Protein AF-A0AAD5QDJ5-F1 (afdb_monomer_lite)

Foldseek 3Di:
DVVCVVVVNDPPVRVVVVVVPDDPDDPPVVVLVVVLVVLVVCVVVCVDPDPVVSVVVNVVSVVVVVVVVVVVVCVVDDDPPVVCVVVVVVVVVVVVVVVVVVVVCVVVPPDADWDWDFDQDDPPDDDVPNPDGDTDTDGDDDD

InterPro domains:
  IPR000615 Bestrophin [PTHR10736] (1-85)
  IPR021134 Bestrophin-like [PF01062] (1-86)

Radius of gyration: 29.43 Å; chains: 1; bounding box: 77×37×55 Å

Secondary structure (DSSP, 8-state):
-HHHHHTTSS-HHHHHHHHHS--SS--THHHHHHHHHHHHHHHHTTSS--HHHHHHHHHHHHHHHHHHHHHHHHHHSPPPTHHHHHHHHHHHHHHHHHHHHHHHHHHH-TT---EEEEPPPPTTS-TTTTT---EEEE-----

pLDDT: mean 72.18, std 16.87, range [35.34, 93.12]

Sequence (143 aa):
MESIVTAGFLHENERVELDKIDIVYNKYWAPINWALTLVFRAHKDGHIAAPPSLNSCMSEIKTFRANLAQLCNYDWVPIPIAYPQRLWPTRTSLLGASRSFVSYIKISRRKYLYSIAISPPTEEEGFDKAIQFRITVTLQKEH

Structure (mmCIF, N/CA/C/O backbone):
data_AF-A0AAD5QDJ5-F1
#
_entry.id   AF-A0AAD5QDJ5-F1
#
loop_
_atom_site.group_PDB
_atom_site.id
_atom_site.type_symbol
_atom_site.label_atom_id
_atom_site.label_alt_id
_atom_site.label_comp_id
_atom_site.label_asym_id
_atom_site.label_entity_id
_atom_site.label_seq_id
_atom_site.pdbx_PDB_ins_code
_atom_site.Cartn_x
_atom_site.Cartn_y
_atom_site.Cartn_z
_atom_site.occupancy
_atom_site.B_iso_or_equiv
_atom_site.auth_seq_id
_atom_site.auth_comp_id
_atom_site.auth_asym_id
_atom_site.auth_atom_id
_atom_site.pdbx_PDB_model_num
ATOM 1 N N . MET A 1 1 ? -10.442 -9.396 -7.866 1.00 62.47 1 MET A N 1
ATOM 2 C CA . MET A 1 1 ? -10.874 -9.239 -6.457 1.00 62.47 1 MET A CA 1
ATOM 3 C C . MET A 1 1 ? -11.415 -10.535 -5.858 1.00 62.47 1 MET A C 1
ATOM 5 O O . MET A 1 1 ? -11.153 -10.761 -4.689 1.00 62.47 1 MET A O 1
ATOM 9 N N . GLU A 1 2 ? -12.049 -11.419 -6.643 1.00 67.69 2 GLU A N 1
ATOM 10 C CA . GLU A 1 2 ? -12.457 -12.786 -6.237 1.00 67.69 2 GLU A CA 1
ATOM 11 C C . GLU A 1 2 ? -11.363 -13.550 -5.463 1.00 67.69 2 GLU A C 1
ATOM 13 O O . GLU A 1 2 ? -11.590 -13.998 -4.346 1.00 67.69 2 GLU A O 1
ATOM 18 N N . SER A 1 3 ? -10.131 -13.590 -5.986 1.00 78.19 3 SER A N 1
ATOM 19 C CA . SER A 1 3 ? -9.012 -14.316 -5.361 1.00 78.19 3 SER A CA 1
ATOM 20 C C . SER A 1 3 ? -8.621 -13.807 -3.967 1.00 78.19 3 SER A C 1
ATOM 22 O O . SER A 1 3 ? -8.069 -14.564 -3.179 1.00 78.19 3 SER A O 1
ATOM 24 N N . ILE A 1 4 ? -8.897 -12.536 -3.653 1.00 76.94 4 ILE A N 1
ATOM 25 C CA . ILE A 1 4 ? -8.577 -11.924 -2.351 1.00 76.94 4 ILE A CA 1
ATOM 26 C C . ILE A 1 4 ? -9.625 -12.334 -1.304 1.00 76.94 4 ILE A C 1
ATOM 28 O O . ILE A 1 4 ? -9.280 -12.573 -0.149 1.00 76.94 4 ILE A O 1
ATOM 32 N N . VAL A 1 5 ? -10.884 -12.482 -1.730 1.00 76.50 5 VAL A N 1
ATOM 33 C CA . VAL A 1 5 ? -11.977 -13.010 -0.900 1.00 76.50 5 VAL A CA 1
ATOM 34 C C . VAL A 1 5 ? -11.772 -14.501 -0.643 1.00 76.50 5 VAL A C 1
ATOM 36 O O . VAL A 1 5 ? -11.846 -14.939 0.500 1.00 76.50 5 VAL A O 1
ATOM 39 N N . THR A 1 6 ? -11.403 -15.277 -1.669 1.00 72.12 6 THR A N 1
ATOM 40 C CA . THR A 1 6 ? -11.080 -16.707 -1.506 1.00 72.12 6 THR A CA 1
ATOM 41 C C . THR A 1 6 ? -9.884 -16.932 -0.577 1.00 72.12 6 THR A C 1
ATOM 43 O O . THR A 1 6 ? -9.839 -17.924 0.142 1.00 72.12 6 THR A O 1
ATOM 46 N N . ALA A 1 7 ? -8.928 -16.001 -0.559 1.00 82.31 7 ALA A N 1
ATOM 47 C CA . ALA A 1 7 ? -7.791 -16.027 0.356 1.00 82.31 7 ALA A CA 1
ATOM 48 C C . ALA A 1 7 ? -8.140 -15.597 1.799 1.00 82.31 7 ALA A C 1
ATOM 50 O O . ALA A 1 7 ? -7.278 -15.666 2.671 1.00 82.31 7 ALA A O 1
ATOM 51 N N . GLY A 1 8 ? -9.378 -15.163 2.064 1.00 80.38 8 GLY A N 1
ATOM 52 C CA . GLY A 1 8 ? -9.855 -14.789 3.399 1.00 80.38 8 GLY A CA 1
ATOM 53 C C . GLY A 1 8 ? -9.408 -13.407 3.883 1.00 80.38 8 GLY A C 1
ATOM 54 O O . GLY A 1 8 ? -9.604 -13.086 5.051 1.00 80.38 8 GLY A O 1
ATOM 55 N N . PHE A 1 9 ? -8.817 -12.580 3.014 1.00 78.31 9 PHE A N 1
ATOM 56 C CA . PHE A 1 9 ? -8.357 -11.233 3.382 1.00 78.31 9 PHE A CA 1
ATOM 57 C C . PHE A 1 9 ? -9.464 -10.176 3.368 1.00 78.31 9 PHE A C 1
ATOM 59 O O . PHE A 1 9 ? -9.280 -9.107 3.942 1.00 78.31 9 PHE A O 1
ATOM 66 N N . LEU A 1 10 ? -10.579 -10.441 2.684 1.00 81.31 10 LEU A N 1
ATOM 67 C CA . LEU A 1 10 ? -11.679 -9.495 2.528 1.00 81.31 10 LEU A CA 1
ATOM 68 C C . LEU A 1 10 ? -13.012 -10.228 2.662 1.00 81.31 10 LEU A C 1
ATOM 70 O O . LEU A 1 10 ? -13.176 -11.305 2.081 1.00 81.31 10 LEU A O 1
ATOM 74 N N . HIS A 1 11 ? -13.956 -9.652 3.403 1.00 82.94 11 HIS A N 1
ATOM 75 C CA . HIS A 1 11 ? -15.275 -10.254 3.569 1.00 82.94 11 HIS A CA 1
ATOM 76 C C . HIS A 1 11 ? -16.213 -9.882 2.401 1.00 82.94 11 HIS A C 1
ATOM 78 O O . HIS A 1 11 ? -16.001 -8.901 1.683 1.00 82.94 11 HIS A O 1
ATOM 84 N N . GLU A 1 12 ? -17.245 -10.691 2.146 1.00 80.44 12 GLU A N 1
ATOM 85 C CA . GLU A 1 12 ? -18.104 -10.529 0.957 1.00 80.44 12 GLU A CA 1
ATOM 86 C C . GLU A 1 12 ? -18.924 -9.233 0.983 1.00 80.44 12 GLU A C 1
ATOM 88 O O . GLU A 1 12 ? -19.144 -8.612 -0.055 1.00 80.44 12 GLU A O 1
ATOM 93 N N . ASN A 1 13 ? -19.315 -8.776 2.170 1.00 82.06 13 ASN A N 1
ATOM 94 C CA . ASN A 1 13 ? -19.956 -7.476 2.371 1.00 82.06 13 ASN A CA 1
ATOM 95 C C . ASN A 1 13 ? -19.020 -6.304 2.010 1.00 82.06 13 ASN A C 1
ATOM 97 O O . ASN A 1 13 ? -19.435 -5.383 1.308 1.00 82.06 13 ASN A O 1
ATOM 101 N N . GLU A 1 14 ? -17.756 -6.360 2.431 1.00 81.56 14 GLU A N 1
ATOM 102 C CA . GLU A 1 14 ? -16.731 -5.347 2.160 1.00 81.56 14 GLU A CA 1
ATOM 103 C C . GLU A 1 14 ? -16.394 -5.289 0.668 1.00 81.56 14 GLU A C 1
ATOM 105 O O . GLU A 1 14 ? -16.187 -4.211 0.108 1.00 81.56 14 GLU A O 1
ATOM 110 N N . ARG A 1 15 ? -16.416 -6.438 -0.020 1.00 79.69 15 ARG A N 1
ATOM 111 C CA . ARG A 1 15 ? -16.253 -6.494 -1.478 1.00 79.69 15 ARG A CA 1
ATOM 112 C C . ARG A 1 15 ? -17.324 -5.678 -2.191 1.00 79.69 15 ARG A C 1
ATOM 114 O O . ARG A 1 15 ? -17.000 -4.894 -3.078 1.00 79.69 15 ARG A O 1
ATOM 121 N N . VAL A 1 16 ? -18.588 -5.857 -1.810 1.00 82.38 16 VAL A N 1
ATOM 122 C CA . VAL A 1 16 ? -19.711 -5.148 -2.440 1.00 82.38 16 VAL A CA 1
ATOM 123 C C . VAL A 1 16 ? -19.571 -3.636 -2.249 1.00 82.38 16 VAL A C 1
ATOM 125 O O . VAL A 1 16 ? -19.900 -2.868 -3.151 1.00 82.38 16 VAL A O 1
ATOM 128 N N . GLU A 1 17 ? -19.053 -3.187 -1.106 1.00 82.69 17 GLU A N 1
ATOM 129 C CA . GLU A 1 17 ? -18.763 -1.768 -0.873 1.00 82.69 17 GLU A CA 1
ATOM 130 C C . GLU A 1 17 ? -17.579 -1.250 -1.700 1.00 82.69 17 GLU A C 1
ATOM 132 O O . GLU A 1 17 ? -17.658 -0.142 -2.230 1.00 82.69 17 GLU A O 1
ATOM 137 N N . LEU A 1 18 ? -16.522 -2.049 -1.894 1.00 81.56 18 LEU A N 1
ATOM 138 C CA . LEU A 1 18 ? -15.407 -1.688 -2.782 1.00 81.56 18 LEU A CA 1
ATOM 139 C C . LEU A 1 18 ? -15.810 -1.642 -4.259 1.00 81.56 18 LEU A C 1
ATOM 141 O O . LEU A 1 18 ? -15.305 -0.794 -5.002 1.00 81.56 18 LEU A O 1
ATOM 145 N N . ASP A 1 19 ? -16.696 -2.536 -4.696 1.00 82.00 19 ASP A N 1
ATOM 146 C CA . ASP A 1 19 ? -17.165 -2.599 -6.084 1.00 82.00 19 ASP A CA 1
ATOM 147 C C . ASP A 1 19 ? -18.104 -1.424 -6.417 1.00 82.00 19 ASP A C 1
ATOM 149 O O . ASP A 1 19 ? -18.068 -0.921 -7.538 1.00 82.00 19 ASP A O 1
ATOM 153 N N . LYS A 1 20 ? -18.860 -0.901 -5.438 1.00 84.31 20 LYS A N 1
ATOM 154 C CA . LYS A 1 20 ? -19.690 0.316 -5.595 1.00 84.31 20 LYS A CA 1
ATOM 155 C C . LYS A 1 20 ? -18.883 1.588 -5.866 1.00 84.31 20 LYS A C 1
ATOM 157 O O . LYS A 1 20 ? -19.421 2.549 -6.412 1.00 84.31 20 LYS A O 1
ATOM 162 N N . ILE A 1 21 ? -17.625 1.635 -5.438 1.00 80.38 21 ILE A N 1
ATOM 163 C CA . ILE A 1 21 ? -16.763 2.807 -5.597 1.00 80.38 21 ILE A CA 1
ATOM 164 C C . ILE A 1 21 ? -16.219 2.814 -7.033 1.00 80.38 21 ILE A C 1
ATOM 166 O O . ILE A 1 21 ? -15.218 2.158 -7.310 1.00 80.38 21 ILE A O 1
ATOM 170 N N . ASP A 1 22 ? -16.868 3.518 -7.959 1.00 71.56 22 ASP A N 1
ATOM 171 C CA . ASP A 1 22 ? -16.436 3.573 -9.365 1.00 71.56 22 ASP A CA 1
ATOM 172 C C . ASP A 1 22 ? -15.248 4.531 -9.548 1.00 71.56 22 ASP A C 1
ATOM 174 O O . ASP A 1 22 ? -15.398 5.746 -9.679 1.00 71.56 22 ASP A O 1
ATOM 178 N N . ILE A 1 23 ? -14.033 3.988 -9.464 1.00 78.31 23 ILE A N 1
ATOM 179 C CA . ILE A 1 23 ? -12.792 4.731 -9.686 1.00 78.31 23 ILE A CA 1
ATOM 180 C C . ILE A 1 23 ? -11.818 3.824 -10.436 1.00 78.31 23 ILE A C 1
ATOM 182 O O . ILE A 1 23 ? -11.629 2.665 -10.066 1.00 78.31 23 ILE A O 1
ATOM 186 N N . VAL A 1 24 ? -11.156 4.383 -11.449 1.00 72.75 24 VAL A N 1
ATOM 187 C CA . VAL A 1 24 ? -10.153 3.699 -12.287 1.00 72.75 24 VAL A CA 1
ATOM 188 C C . VAL A 1 24 ? -8.849 3.407 -11.521 1.00 72.75 24 VAL A C 1
ATOM 190 O O . VAL A 1 24 ? -8.077 2.532 -11.902 1.00 72.75 24 VAL A O 1
ATOM 193 N N . TYR A 1 25 ? -8.597 4.122 -10.421 1.00 72.50 25 TYR A N 1
ATOM 194 C CA . TYR A 1 25 ? -7.378 3.999 -9.619 1.00 72.50 25 TYR A CA 1
ATOM 195 C C . TYR A 1 25 ? -7.450 2.869 -8.584 1.00 72.50 25 TYR A C 1
ATOM 197 O O . TYR A 1 25 ? -8.523 2.475 -8.125 1.00 72.50 25 TYR A O 1
ATOM 205 N N . ASN A 1 26 ? -6.278 2.385 -8.160 1.00 73.06 26 ASN A N 1
ATOM 206 C CA . ASN A 1 26 ? -6.163 1.354 -7.133 1.00 73.06 26 ASN A CA 1
ATOM 207 C C . ASN A 1 26 ? -6.786 1.825 -5.797 1.00 73.06 26 ASN A C 1
ATOM 209 O O . ASN A 1 26 ? -6.400 2.852 -5.236 1.00 73.06 26 ASN A O 1
ATOM 213 N N . LYS A 1 27 ? -7.750 1.055 -5.277 1.00 80.75 27 LYS A N 1
ATOM 214 C CA . LYS A 1 27 ? -8.578 1.388 -4.102 1.00 80.75 27 LYS A CA 1
ATOM 215 C C . LYS A 1 27 ? -7.953 0.937 -2.772 1.00 80.75 27 LYS A C 1
ATOM 217 O O . LYS A 1 27 ? -8.6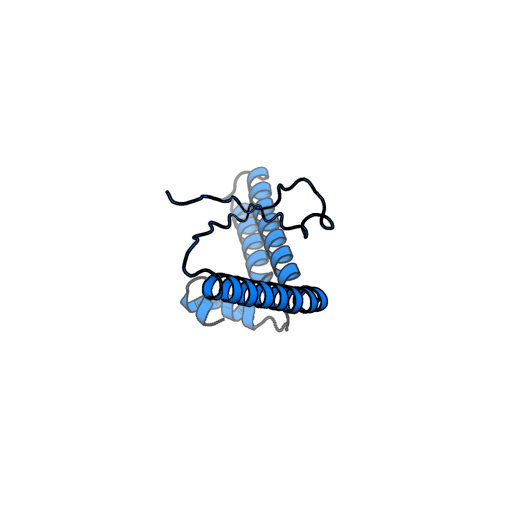66 0.672 -1.809 1.00 80.75 27 LYS A O 1
ATOM 222 N N . TYR A 1 28 ? -6.624 0.863 -2.688 1.00 81.75 28 TYR A N 1
ATOM 223 C CA . TYR A 1 28 ? -5.908 0.427 -1.477 1.00 81.75 28 TYR A CA 1
ATOM 224 C C . TYR A 1 28 ? -6.152 1.332 -0.254 1.00 81.75 28 TYR A C 1
ATOM 226 O O . TYR A 1 28 ? -5.943 0.921 0.884 1.00 81.75 28 TYR A O 1
ATOM 234 N N . TRP A 1 29 ? -6.600 2.570 -0.469 1.00 82.31 29 TRP A N 1
ATOM 235 C CA . TRP A 1 29 ? -6.901 3.528 0.594 1.00 82.31 29 TRP A CA 1
ATOM 236 C C . TRP A 1 29 ? -8.193 3.204 1.360 1.00 82.31 29 TRP A C 1
ATOM 238 O O . TRP A 1 29 ? -8.314 3.603 2.519 1.00 82.31 29 TRP A O 1
ATOM 248 N N . ALA A 1 30 ? -9.146 2.488 0.753 1.00 86.12 30 ALA A N 1
ATOM 249 C CA . ALA A 1 30 ? -10.446 2.220 1.367 1.00 86.12 30 ALA A CA 1
ATOM 250 C C . ALA A 1 30 ? -10.340 1.286 2.593 1.00 86.12 30 ALA A C 1
ATOM 252 O O . ALA A 1 30 ? -10.792 1.695 3.666 1.00 86.12 30 ALA A O 1
ATOM 253 N N . PRO A 1 31 ? -9.635 0.136 2.527 1.00 86.25 31 PRO A N 1
ATOM 254 C CA . PRO A 1 31 ? -9.410 -0.712 3.702 1.00 86.25 31 PRO A CA 1
ATOM 255 C C . PRO A 1 31 ? -8.633 -0.014 4.828 1.00 86.25 31 PRO A C 1
ATOM 257 O O . PRO A 1 31 ? -8.911 -0.222 6.007 1.00 86.25 31 PRO A O 1
ATOM 260 N N . ILE A 1 32 ? -7.688 0.867 4.482 1.00 88.56 32 ILE A N 1
ATOM 261 C CA . ILE A 1 32 ? -6.921 1.650 5.466 1.00 88.56 32 ILE A CA 1
ATOM 262 C C . ILE A 1 32 ? -7.840 2.627 6.208 1.00 88.56 32 ILE A C 1
ATOM 264 O O . ILE A 1 32 ? -7.716 2.803 7.421 1.00 88.56 32 ILE A O 1
ATOM 268 N N . ASN A 1 33 ? -8.779 3.251 5.493 1.00 89.31 33 ASN A N 1
ATOM 269 C CA . ASN A 1 33 ? -9.756 4.145 6.102 1.00 89.31 33 ASN A CA 1
ATOM 270 C C . ASN A 1 33 ? -10.723 3.377 7.017 1.00 89.31 33 ASN A C 1
ATOM 272 O O . ASN A 1 33 ? -11.006 3.829 8.125 1.00 89.31 33 ASN A O 1
ATOM 276 N N . TRP A 1 34 ? -11.167 2.185 6.610 1.00 89.69 34 TRP A N 1
ATOM 277 C CA . TRP A 1 34 ? -12.002 1.323 7.450 1.00 89.69 34 TRP A CA 1
ATOM 278 C C . TRP A 1 34 ? -11.296 0.904 8.736 1.00 89.69 34 TRP A C 1
ATOM 280 O O . TRP A 1 34 ? -11.867 1.067 9.816 1.00 89.69 34 TRP A O 1
ATOM 290 N N . ALA A 1 35 ? -10.031 0.487 8.653 1.00 88.56 35 ALA A N 1
ATOM 291 C CA . ALA A 1 35 ? -9.222 0.177 9.830 1.00 88.56 35 ALA A CA 1
ATOM 292 C C . ALA A 1 35 ? -9.135 1.375 10.795 1.00 88.56 35 ALA A C 1
ATOM 294 O O . ALA A 1 35 ? -9.295 1.221 12.005 1.00 88.56 35 ALA A O 1
ATOM 295 N N . LEU A 1 36 ? -8.970 2.590 10.263 1.00 89.81 36 LEU A N 1
ATOM 296 C CA . LEU A 1 36 ? -8.949 3.814 11.061 1.00 89.81 36 LEU A CA 1
ATOM 297 C C . LEU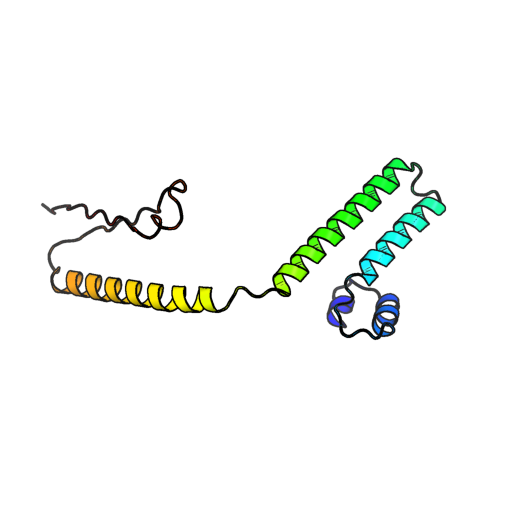 A 1 36 ? -10.286 4.069 11.772 1.00 89.81 36 LEU A C 1
ATOM 299 O O . LEU A 1 36 ? -10.311 4.375 12.965 1.00 89.81 36 LEU A O 1
ATOM 303 N N . THR A 1 37 ? -11.403 3.917 11.053 1.00 90.38 37 THR A N 1
ATOM 304 C CA . THR A 1 37 ? -12.748 4.071 11.632 1.00 90.38 37 THR A CA 1
ATOM 305 C C . THR A 1 37 ? -13.053 3.007 12.684 1.00 90.38 37 THR A C 1
ATOM 307 O O . THR A 1 37 ? -13.704 3.317 13.682 1.00 90.38 37 THR A O 1
ATOM 310 N N . LEU A 1 38 ? -12.533 1.787 12.515 1.00 89.44 38 LEU A N 1
ATOM 311 C CA . LEU A 1 38 ? -12.669 0.699 13.480 1.00 89.44 38 LEU A CA 1
ATOM 312 C C . LEU A 1 38 ? -11.951 1.038 14.793 1.00 89.44 38 LEU A C 1
ATOM 314 O O . LEU A 1 38 ? -12.536 0.888 15.863 1.00 89.44 38 LEU A O 1
ATOM 318 N N . VAL A 1 39 ? -10.724 1.567 14.719 1.00 88.12 39 VAL A N 1
ATOM 319 C CA . VAL A 1 39 ? -9.959 2.009 15.900 1.00 88.12 39 VAL A CA 1
ATOM 320 C C . VAL A 1 39 ? -10.671 3.149 16.633 1.00 88.12 39 VAL A C 1
ATOM 322 O O . VAL A 1 39 ? -10.777 3.126 17.860 1.00 88.12 39 VAL A O 1
ATOM 325 N N . PHE A 1 40 ? -11.221 4.122 15.901 1.00 87.56 40 PHE A N 1
ATOM 326 C CA . PHE A 1 40 ? -12.012 5.197 16.509 1.00 87.56 40 PHE A CA 1
ATOM 327 C C . PHE A 1 40 ? -13.282 4.687 17.186 1.00 87.56 40 PHE A C 1
ATOM 329 O O . PHE A 1 40 ? -13.624 5.141 18.280 1.00 87.56 40 PHE A O 1
ATOM 336 N N . ARG A 1 41 ? -13.975 3.735 16.557 1.00 89.81 41 ARG A N 1
ATOM 337 C CA . ARG A 1 41 ? -15.172 3.114 17.124 1.00 89.81 41 ARG A CA 1
ATOM 338 C C . ARG A 1 41 ? -14.840 2.331 18.395 1.00 89.81 41 ARG A C 1
ATOM 340 O O . ARG A 1 41 ? -15.482 2.557 19.412 1.00 89.81 41 ARG A O 1
ATOM 347 N N . ALA A 1 42 ? -13.771 1.535 18.381 1.00 86.69 42 ALA A N 1
ATOM 348 C CA . ALA A 1 42 ? -13.299 0.792 19.550 1.00 86.69 42 ALA A CA 1
ATOM 349 C C . ALA A 1 42 ? -12.941 1.704 20.738 1.00 86.69 42 ALA A C 1
ATOM 351 O O . ALA A 1 42 ? -13.147 1.335 21.894 1.00 86.69 42 ALA A O 1
ATOM 352 N N . HIS A 1 43 ? -12.436 2.911 20.475 1.00 85.44 43 HIS A N 1
ATOM 353 C CA . HIS A 1 43 ? -12.201 3.899 21.526 1.00 85.44 43 HIS A CA 1
ATOM 354 C C . HIS A 1 43 ? -13.492 4.519 22.062 1.00 85.44 43 HIS A C 1
ATOM 356 O O . HIS A 1 43 ? -13.639 4.650 23.275 1.00 85.44 43 HIS A O 1
ATOM 362 N N . LYS A 1 44 ? -14.446 4.851 21.184 1.00 85.31 44 LYS A N 1
ATOM 363 C CA . LYS A 1 44 ? -15.763 5.362 21.594 1.00 85.31 44 LYS A CA 1
ATOM 364 C C . LYS A 1 44 ? -16.538 4.345 22.438 1.00 85.31 44 LYS A C 1
ATOM 366 O O . LYS A 1 44 ? -17.198 4.737 23.395 1.00 85.31 44 LYS A O 1
ATOM 371 N N . ASP A 1 45 ? -16.405 3.065 22.108 1.00 86.94 45 ASP A N 1
ATOM 372 C CA . ASP A 1 45 ? -17.029 1.949 22.824 1.00 86.94 45 ASP A CA 1
ATOM 373 C C . ASP A 1 45 ? -16.285 1.600 24.135 1.00 86.94 45 ASP A C 1
ATOM 375 O O . ASP A 1 45 ? -16.691 0.704 24.870 1.00 86.94 45 ASP A O 1
ATOM 379 N N . GLY A 1 46 ? -15.204 2.320 24.465 1.00 81.50 46 GLY A N 1
ATOM 380 C CA . GLY A 1 46 ? -14.480 2.189 25.732 1.00 81.50 46 GLY A CA 1
ATOM 381 C C . GLY A 1 46 ? -13.523 0.996 25.810 1.00 81.50 46 GLY A C 1
ATOM 382 O O . GLY A 1 46 ? -12.910 0.785 26.855 1.00 81.50 46 GLY A O 1
ATOM 383 N N . HIS A 1 47 ? -13.333 0.241 24.722 1.00 77.44 47 HIS A N 1
ATOM 384 C CA . HIS A 1 47 ? -12.369 -0.866 24.677 1.00 77.44 47 HIS A CA 1
ATOM 385 C C . HIS A 1 47 ? -10.914 -0.382 24.776 1.00 77.44 47 HIS A C 1
ATOM 387 O O . HIS A 1 47 ? -10.053 -1.098 25.283 1.00 77.44 47 HIS A O 1
ATOM 393 N N . ILE A 1 48 ? -10.638 0.844 24.314 1.00 76.62 48 ILE A N 1
ATOM 394 C CA . ILE A 1 48 ? -9.324 1.493 24.405 1.00 76.62 48 ILE A CA 1
ATOM 395 C C . ILE A 1 48 ? -9.421 2.636 25.417 1.00 76.62 48 ILE A C 1
ATOM 397 O O . ILE A 1 48 ? -9.892 3.726 25.092 1.00 76.62 48 ILE A O 1
ATOM 401 N N . ALA A 1 49 ? -8.967 2.379 26.643 1.00 68.62 49 ALA A N 1
ATOM 402 C CA . ALA A 1 49 ? -9.172 3.263 27.791 1.00 68.62 49 ALA A CA 1
ATOM 403 C C . ALA A 1 49 ? -8.355 4.571 27.758 1.00 68.62 49 ALA A C 1
ATOM 405 O O . ALA A 1 49 ? -8.767 5.564 28.353 1.00 68.62 49 ALA A O 1
ATOM 406 N N . ALA A 1 50 ? -7.195 4.596 27.089 1.00 79.00 50 ALA A N 1
ATOM 407 C CA . ALA A 1 50 ? -6.251 5.710 27.189 1.00 79.00 50 ALA A CA 1
ATOM 408 C C . ALA A 1 50 ? -6.068 6.449 25.843 1.00 79.00 50 ALA A C 1
ATOM 410 O O . ALA A 1 50 ? -5.615 5.830 24.875 1.00 79.00 50 ALA A O 1
ATOM 411 N N . PRO A 1 51 ? -6.302 7.776 25.768 1.00 77.44 51 PRO A N 1
ATOM 412 C CA . PRO A 1 51 ? -6.046 8.576 24.562 1.00 77.44 51 PRO A CA 1
ATOM 413 C C . PRO A 1 51 ? -4.629 8.426 23.963 1.00 77.44 51 PRO A C 1
ATOM 415 O O . PRO A 1 51 ? -4.509 8.369 22.738 1.00 77.44 51 PRO A O 1
ATOM 418 N N . PRO A 1 52 ? -3.547 8.282 24.764 1.00 84.62 52 PRO A N 1
ATOM 419 C CA . PRO A 1 52 ? -2.208 8.028 24.229 1.00 84.62 52 PRO A CA 1
ATOM 420 C C . PRO A 1 52 ? -2.107 6.721 23.433 1.00 84.62 52 PRO A C 1
ATOM 422 O O . PRO A 1 52 ? -1.468 6.691 22.387 1.00 84.62 52 PRO A O 1
ATOM 425 N N . SER A 1 53 ? -2.779 5.658 23.886 1.00 82.88 53 SER A N 1
ATOM 426 C CA . SER A 1 53 ? -2.743 4.352 23.214 1.00 82.88 53 SER A CA 1
ATOM 427 C C . SER A 1 53 ? -3.455 4.364 21.857 1.00 82.88 53 SER A C 1
ATOM 429 O O . SER A 1 53 ? -2.961 3.765 20.902 1.00 82.88 53 SER A O 1
ATOM 431 N N . LEU A 1 54 ? -4.546 5.132 21.727 1.00 86.00 54 LEU A N 1
ATOM 432 C CA . LEU A 1 54 ? -5.186 5.379 20.434 1.00 86.00 54 LEU A CA 1
ATOM 433 C C . LEU A 1 54 ? -4.247 6.131 19.490 1.00 86.00 54 LEU A C 1
ATOM 435 O O . LEU A 1 54 ? -4.121 5.752 18.327 1.00 86.00 54 LEU A O 1
ATOM 439 N N . ASN A 1 55 ? -3.568 7.169 19.984 1.00 87.19 55 ASN A N 1
ATOM 440 C CA . ASN A 1 55 ? -2.653 7.963 19.166 1.00 87.19 55 ASN A CA 1
ATOM 441 C C . ASN A 1 55 ? -1.488 7.123 18.635 1.00 87.19 55 ASN A C 1
ATOM 443 O O . ASN A 1 55 ? -1.146 7.247 17.458 1.00 87.19 55 ASN A O 1
ATOM 447 N N . SER A 1 56 ? -0.926 6.232 19.456 1.00 89.25 56 SER A N 1
ATOM 448 C CA . SER A 1 56 ? 0.101 5.283 19.015 1.00 89.25 56 SER A CA 1
ATOM 449 C C . SER A 1 56 ? -0.424 4.344 17.928 1.00 89.25 56 SER A C 1
ATOM 451 O O . SER A 1 56 ? 0.178 4.249 16.864 1.00 89.25 56 SER A O 1
ATOM 453 N N . CYS A 1 57 ? -1.587 3.721 18.136 1.00 88.31 57 CYS A N 1
ATOM 454 C CA . CYS A 1 57 ? -2.185 2.807 17.157 1.00 88.31 57 CYS A CA 1
ATOM 455 C C . CYS A 1 57 ? -2.492 3.518 15.825 1.00 88.31 57 CYS A C 1
ATOM 457 O O . CYS A 1 57 ? -2.205 3.020 14.736 1.00 88.31 57 CYS A O 1
ATOM 459 N N . MET A 1 58 ? -3.003 4.746 15.910 1.00 88.75 58 MET A N 1
ATOM 460 C CA . MET A 1 58 ? -3.271 5.585 14.750 1.00 88.75 58 MET A CA 1
ATOM 461 C C . MET A 1 58 ? -1.987 6.001 14.020 1.00 88.75 58 MET A C 1
ATOM 463 O O . MET A 1 58 ? -1.988 6.113 12.793 1.00 88.75 58 MET A O 1
ATOM 467 N N . SER A 1 59 ? -0.903 6.244 14.758 1.00 91.38 59 SER A N 1
ATOM 468 C CA . SER A 1 59 ? 0.412 6.539 14.189 1.00 91.38 59 SER A CA 1
ATOM 469 C C . SER A 1 59 ? 0.943 5.353 13.387 1.00 91.38 59 SER A C 1
ATOM 471 O O . SER A 1 59 ? 1.348 5.543 12.244 1.00 91.38 59 SER A O 1
ATOM 473 N N . GLU A 1 60 ? 0.846 4.130 13.912 1.00 92.00 60 GLU A N 1
ATOM 474 C CA . GLU A 1 60 ? 1.279 2.918 13.198 1.00 92.00 60 GLU A CA 1
ATOM 475 C C . GLU A 1 60 ? 0.513 2.708 11.884 1.00 92.00 60 GLU A C 1
ATOM 477 O O . GLU A 1 60 ? 1.115 2.475 10.834 1.00 92.00 60 GLU A O 1
ATOM 482 N N . ILE A 1 61 ? -0.813 2.891 11.895 1.00 91.56 61 ILE A N 1
ATOM 483 C CA . ILE A 1 61 ? -1.640 2.793 10.678 1.00 91.56 61 ILE A CA 1
ATOM 484 C C . ILE A 1 61 ? -1.229 3.858 9.647 1.00 91.56 61 ILE A C 1
ATOM 486 O O . ILE A 1 61 ? -1.169 3.588 8.443 1.00 91.56 61 ILE A O 1
ATOM 490 N N . LYS A 1 62 ? -0.915 5.077 10.102 1.00 90.25 62 LYS A N 1
ATOM 491 C CA . LYS A 1 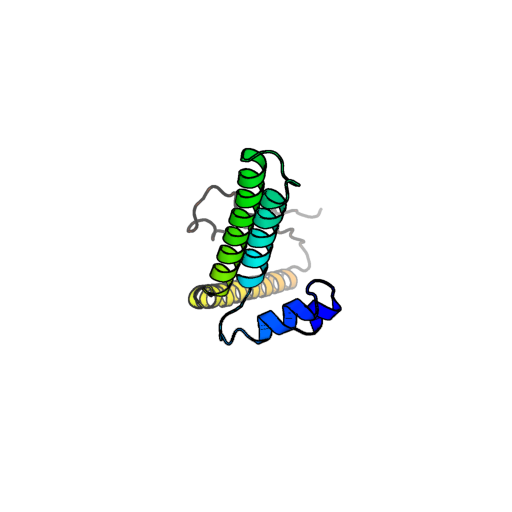62 ? -0.430 6.156 9.227 1.00 90.25 62 LYS A CA 1
ATOM 492 C C . LYS A 1 62 ? 0.939 5.829 8.630 1.00 90.25 62 LYS A C 1
ATOM 494 O O . LYS A 1 62 ? 1.125 6.062 7.434 1.00 90.25 62 LYS A O 1
ATOM 499 N N . THR A 1 63 ? 1.854 5.268 9.416 1.00 93.12 63 THR A N 1
ATOM 500 C CA . THR A 1 63 ? 3.173 4.813 8.951 1.00 93.12 63 THR A CA 1
ATOM 501 C C . THR A 1 63 ? 3.033 3.709 7.905 1.00 93.12 63 THR A C 1
ATOM 503 O O . THR A 1 63 ? 3.624 3.800 6.829 1.00 93.12 63 THR A O 1
ATOM 506 N N . PHE A 1 64 ? 2.174 2.716 8.149 1.00 91.50 64 PHE A N 1
ATOM 507 C CA . PHE A 1 64 ? 1.883 1.657 7.180 1.00 91.50 64 PHE A CA 1
ATOM 508 C C . PHE A 1 64 ? 1.365 2.218 5.846 1.00 91.50 64 PHE A C 1
ATOM 510 O O . PHE A 1 64 ? 1.855 1.850 4.775 1.00 91.50 64 PHE A O 1
ATOM 517 N N . ARG A 1 65 ? 0.434 3.182 5.894 1.00 90.62 65 ARG A N 1
ATOM 518 C CA . ARG A 1 65 ? -0.070 3.869 4.694 1.00 90.62 65 ARG A CA 1
ATOM 519 C C . ARG A 1 65 ? 1.035 4.614 3.940 1.00 90.62 65 ARG A C 1
ATOM 521 O O . ARG A 1 65 ? 1.024 4.615 2.711 1.00 90.62 65 ARG A O 1
ATOM 528 N N . ALA A 1 66 ? 1.958 5.261 4.653 1.00 90.44 66 ALA A N 1
ATOM 529 C CA . ALA A 1 66 ? 3.075 5.975 4.038 1.00 90.44 66 ALA A CA 1
ATOM 530 C C . ALA A 1 66 ? 4.003 5.015 3.276 1.00 90.44 66 ALA A C 1
ATOM 532 O O . ALA A 1 66 ? 4.331 5.281 2.121 1.00 90.44 66 ALA A O 1
ATOM 533 N N . ASN A 1 67 ? 4.327 3.863 3.868 1.00 91.00 67 ASN A N 1
ATOM 534 C CA . ASN A 1 67 ? 5.158 2.839 3.229 1.00 91.00 67 ASN A CA 1
ATOM 535 C C . ASN A 1 67 ? 4.490 2.258 1.971 1.00 91.00 67 ASN A C 1
ATOM 537 O O . ASN A 1 67 ? 5.136 2.110 0.934 1.00 91.00 67 ASN A O 1
ATOM 541 N N . LEU A 1 68 ? 3.180 1.988 2.021 1.00 88.19 68 LEU A N 1
ATOM 542 C CA . LEU A 1 68 ? 2.424 1.550 0.841 1.00 88.19 68 LEU A CA 1
ATOM 543 C C . LEU A 1 68 ? 2.404 2.612 -0.265 1.00 88.19 68 LEU A C 1
ATOM 545 O O . LEU A 1 68 ? 2.536 2.277 -1.440 1.00 88.19 68 LEU A O 1
ATOM 549 N N . ALA A 1 69 ? 2.265 3.890 0.095 1.00 87.19 69 ALA A N 1
ATOM 550 C CA . ALA A 1 69 ? 2.323 4.980 -0.874 1.00 87.19 69 ALA A CA 1
ATOM 551 C C . ALA A 1 69 ? 3.709 5.082 -1.530 1.00 87.19 69 ALA A C 1
ATOM 553 O O . ALA A 1 69 ? 3.793 5.282 -2.739 1.00 87.19 69 ALA A O 1
ATOM 554 N N . GLN A 1 70 ? 4.791 4.887 -0.768 1.00 88.44 70 GLN A N 1
ATOM 555 C CA . GLN A 1 70 ? 6.139 4.805 -1.336 1.00 88.44 70 GLN A CA 1
ATOM 556 C C . GLN A 1 70 ? 6.266 3.641 -2.321 1.00 88.44 70 GLN A C 1
ATOM 558 O O . GLN A 1 70 ? 6.776 3.843 -3.419 1.00 88.44 70 GLN A O 1
ATOM 563 N N . LEU A 1 71 ? 5.748 2.459 -1.978 1.00 87.81 71 LEU A N 1
ATOM 564 C CA . LEU A 1 71 ? 5.747 1.305 -2.881 1.00 87.81 71 LEU A CA 1
ATOM 565 C C . LEU A 1 71 ? 4.991 1.598 -4.186 1.00 87.81 71 LEU A C 1
ATOM 567 O O . LEU A 1 71 ? 5.493 1.299 -5.265 1.00 87.81 71 LEU A O 1
ATOM 571 N N . CYS A 1 72 ? 3.829 2.248 -4.096 1.00 85.44 72 CYS A N 1
ATOM 572 C CA . CYS A 1 72 ? 3.069 2.663 -5.277 1.00 85.44 72 CYS A CA 1
ATOM 573 C C . CYS A 1 72 ? 3.838 3.690 -6.123 1.00 85.44 72 CYS A C 1
ATOM 575 O O . CYS A 1 72 ? 3.775 3.639 -7.345 1.00 85.44 72 CYS A O 1
ATOM 577 N N . ASN A 1 73 ? 4.595 4.598 -5.499 1.00 85.75 73 ASN A N 1
ATOM 578 C CA . ASN A 1 73 ? 5.432 5.555 -6.228 1.00 85.75 73 ASN A CA 1
ATOM 579 C C . ASN A 1 73 ? 6.590 4.872 -6.975 1.00 85.75 73 ASN A C 1
ATOM 581 O O . ASN A 1 73 ? 6.943 5.314 -8.067 1.00 85.75 73 ASN A O 1
ATOM 585 N N . TYR A 1 74 ? 7.164 3.800 -6.418 1.00 84.81 74 TYR A N 1
ATOM 586 C CA . TYR A 1 74 ? 8.178 2.997 -7.112 1.00 84.81 74 TYR A CA 1
ATOM 587 C C . TYR A 1 74 ? 7.610 2.247 -8.321 1.00 84.81 74 TYR A C 1
ATOM 589 O O . TYR A 1 74 ? 8.306 2.114 -9.321 1.00 84.81 74 TYR A O 1
ATOM 597 N N . ASP A 1 75 ? 6.361 1.785 -8.242 1.00 84.75 75 ASP A N 1
ATOM 598 C CA . ASP A 1 75 ? 5.662 1.167 -9.376 1.00 84.75 75 ASP A CA 1
ATOM 599 C C . ASP A 1 75 ? 5.275 2.210 -10.441 1.00 84.75 75 ASP A C 1
ATOM 601 O O . ASP A 1 75 ? 5.409 1.978 -11.641 1.00 84.75 75 ASP A O 1
ATOM 605 N N . TRP A 1 76 ? 4.866 3.407 -10.004 1.00 83.56 76 TRP A N 1
ATOM 606 C CA . TRP A 1 76 ? 4.460 4.500 -10.889 1.00 83.56 76 TRP A CA 1
ATOM 607 C C . TRP A 1 76 ? 5.610 5.066 -11.732 1.00 83.56 76 TRP A C 1
ATOM 609 O O . TRP A 1 76 ? 5.395 5.462 -12.879 1.00 83.56 76 TRP A O 1
ATOM 619 N N . VAL A 1 77 ? 6.823 5.156 -11.175 1.00 81.06 77 VAL A N 1
ATOM 620 C CA . VAL A 1 77 ? 7.983 5.741 -11.865 1.00 81.06 77 VAL A CA 1
ATOM 621 C C . VAL A 1 77 ? 8.905 4.631 -12.373 1.00 81.06 77 VAL A C 1
ATOM 623 O O . VAL A 1 77 ? 9.772 4.166 -11.628 1.00 81.06 77 VAL A O 1
ATOM 626 N N . PRO A 1 78 ? 8.793 4.218 -13.650 1.00 75.19 78 PRO A N 1
ATOM 627 C CA . PRO A 1 78 ? 9.741 3.273 -14.213 1.00 75.19 78 PRO A CA 1
ATOM 628 C C . PRO A 1 78 ? 11.131 3.908 -14.295 1.00 75.19 78 PRO A C 1
ATOM 630 O O . PRO A 1 78 ? 11.289 5.088 -14.624 1.00 75.19 78 PRO A O 1
ATOM 633 N N . ILE A 1 79 ? 12.162 3.098 -14.041 1.00 80.31 79 ILE A N 1
ATOM 634 C CA . ILE A 1 79 ? 13.556 3.500 -14.247 1.00 80.31 79 ILE A CA 1
ATOM 635 C C . ILE A 1 79 ? 13.704 3.970 -15.702 1.00 80.31 79 ILE A C 1
ATOM 637 O O . ILE A 1 79 ? 13.256 3.260 -16.610 1.00 80.31 79 ILE A O 1
ATOM 641 N N . PRO A 1 80 ? 14.346 5.125 -15.966 1.00 82.44 80 PRO A N 1
ATOM 642 C CA . PRO A 1 80 ? 14.493 5.611 -17.328 1.00 82.44 80 PRO A CA 1
ATOM 643 C C . PRO A 1 80 ? 15.154 4.550 -18.215 1.00 82.44 80 PRO A C 1
ATOM 645 O O . PRO A 1 80 ? 16.248 4.067 -17.918 1.00 82.44 80 PRO A O 1
ATOM 648 N N . ILE A 1 81 ? 14.504 4.215 -19.332 1.00 76.12 81 ILE A N 1
ATOM 649 C CA . ILE A 1 81 ? 14.893 3.124 -20.251 1.00 76.12 81 ILE A CA 1
ATOM 650 C C . ILE A 1 81 ? 16.342 3.285 -20.758 1.00 76.12 81 ILE A C 1
ATOM 652 O O . ILE A 1 81 ? 17.028 2.312 -21.067 1.00 76.12 81 ILE A O 1
ATOM 656 N N . ALA A 1 82 ? 16.855 4.518 -20.766 1.00 71.62 82 ALA A N 1
ATOM 657 C CA . ALA A 1 82 ? 18.232 4.840 -21.123 1.00 71.62 82 ALA A CA 1
ATOM 658 C C . ALA A 1 82 ? 19.302 4.195 -20.213 1.00 71.62 82 ALA A C 1
ATOM 660 O O . ALA A 1 82 ? 20.455 4.073 -20.640 1.00 71.62 82 ALA A O 1
ATOM 661 N N . TYR A 1 83 ? 18.962 3.804 -18.978 1.00 74.38 83 TYR A N 1
ATOM 662 C CA . TYR A 1 83 ? 19.889 3.130 -18.061 1.00 74.38 83 TYR A CA 1
ATOM 663 C C . TYR A 1 83 ? 20.095 1.651 -18.441 1.00 74.38 83 TYR A C 1
ATOM 665 O O . TYR A 1 83 ? 21.235 1.287 -18.754 1.00 74.38 83 TYR A O 1
ATOM 673 N N . PRO A 1 84 ? 19.045 0.805 -18.533 1.00 75.75 84 PRO A N 1
ATOM 674 C CA . PRO A 1 84 ? 19.188 -0.561 -19.043 1.00 75.75 84 PRO A CA 1
ATOM 675 C C . PRO A 1 84 ? 19.771 -0.625 -20.460 1.00 75.75 84 PRO A C 1
ATOM 677 O O . PRO A 1 84 ? 20.635 -1.460 -20.733 1.00 75.75 84 PRO A O 1
ATOM 680 N N . GLN A 1 85 ? 19.357 0.292 -21.345 1.00 75.62 85 GLN A N 1
ATOM 681 C CA . GLN A 1 85 ? 19.743 0.287 -22.759 1.00 75.62 85 GLN A CA 1
ATOM 682 C C . GLN A 1 85 ? 21.250 0.476 -22.990 1.00 75.62 85 GLN A C 1
ATOM 684 O O . GLN A 1 85 ? 21.780 -0.030 -23.975 1.00 75.62 85 GLN A O 1
ATOM 689 N N . ARG A 1 86 ? 21.960 1.190 -22.105 1.00 74.88 86 ARG A N 1
ATOM 690 C CA . ARG A 1 86 ? 23.420 1.393 -22.215 1.00 74.88 86 ARG A CA 1
ATOM 691 C C . ARG A 1 86 ? 24.222 0.345 -21.454 1.00 74.88 86 ARG A C 1
ATOM 693 O O . ARG A 1 86 ? 25.288 -0.075 -21.909 1.00 74.88 86 ARG A O 1
ATOM 700 N N . LEU A 1 87 ? 23.704 -0.100 -20.313 1.00 81.06 87 LEU A N 1
ATOM 701 C CA . LEU A 1 87 ? 24.383 -1.075 -19.467 1.00 81.06 87 LEU A CA 1
ATOM 702 C C . LEU A 1 87 ? 24.396 -2.475 -20.101 1.00 81.06 87 LEU A C 1
ATOM 704 O O . LEU A 1 87 ? 25.417 -3.163 -20.055 1.00 81.06 87 LEU A O 1
ATOM 708 N N . TRP A 1 88 ? 23.287 -2.890 -20.722 1.00 78.25 88 TRP A N 1
ATOM 709 C CA . TRP A 1 88 ? 23.150 -4.235 -21.282 1.00 78.25 88 TRP A CA 1
ATOM 710 C C . TRP A 1 88 ? 24.135 -4.524 -22.431 1.00 78.25 88 TRP A C 1
ATOM 712 O O . TRP A 1 88 ? 24.910 -5.479 -22.300 1.00 78.25 88 TRP A O 1
ATOM 722 N N . PRO A 1 89 ? 24.219 -3.705 -23.502 1.00 80.12 89 PRO A N 1
ATOM 723 C CA . PRO A 1 89 ? 25.148 -3.961 -24.602 1.00 80.12 89 PRO A CA 1
ATOM 724 C C . PRO A 1 89 ? 26.607 -3.975 -24.138 1.00 80.12 89 PRO A C 1
ATOM 726 O O . PRO A 1 89 ? 27.353 -4.888 -24.487 1.00 80.12 89 PRO A O 1
ATOM 729 N N . THR A 1 90 ? 26.986 -3.029 -23.273 1.00 79.38 90 THR A N 1
ATOM 730 C CA . THR A 1 90 ? 28.346 -2.905 -22.722 1.00 79.38 90 THR A CA 1
ATOM 731 C C . THR A 1 90 ? 28.753 -4.132 -21.903 1.00 79.38 90 THR A C 1
ATOM 733 O O . THR A 1 90 ? 29.866 -4.641 -22.032 1.00 79.38 90 THR A O 1
ATOM 736 N N . ARG A 1 91 ? 27.837 -4.672 -21.090 1.00 76.69 91 ARG A N 1
ATOM 737 C CA . ARG A 1 91 ? 28.088 -5.904 -20.332 1.00 76.69 91 ARG A CA 1
ATOM 738 C C . ARG A 1 91 ? 28.227 -7.118 -21.252 1.00 76.69 91 ARG A C 1
ATOM 740 O O . ARG A 1 91 ? 29.105 -7.953 -21.040 1.00 76.69 91 ARG A O 1
ATOM 747 N N . THR A 1 92 ? 27.370 -7.233 -22.268 1.00 80.44 92 THR A N 1
ATOM 748 C CA . THR A 1 92 ? 27.406 -8.375 -23.197 1.00 80.44 92 THR A CA 1
ATOM 749 C C . THR A 1 92 ? 28.655 -8.385 -24.080 1.00 80.44 92 THR A C 1
ATOM 751 O O . THR A 1 92 ? 29.217 -9.458 -24.306 1.00 80.44 92 THR A O 1
ATOM 754 N N . SER A 1 93 ? 29.142 -7.218 -24.516 1.00 79.06 93 SER A N 1
ATOM 755 C CA . SER A 1 93 ? 30.366 -7.112 -25.316 1.00 79.06 93 SER A CA 1
ATOM 756 C C . SER A 1 93 ? 31.613 -7.471 -24.504 1.00 79.06 93 SER A C 1
ATOM 758 O O . SER A 1 93 ? 32.447 -8.240 -24.984 1.00 79.06 93 SER A O 1
ATOM 760 N N . LEU A 1 94 ? 31.704 -7.010 -23.250 1.00 82.50 94 LEU A N 1
ATOM 761 C CA . LEU A 1 94 ? 32.805 -7.355 -22.349 1.00 82.50 94 LEU A CA 1
ATOM 762 C C . LEU A 1 94 ? 32.848 -8.862 -22.061 1.00 82.50 94 LEU A C 1
ATOM 764 O O . LEU A 1 94 ? 33.894 -9.491 -22.214 1.00 82.50 94 LEU A O 1
ATOM 768 N N . LEU A 1 95 ? 31.704 -9.467 -21.718 1.00 82.56 95 LEU A N 1
ATOM 769 C CA . LEU A 1 95 ? 31.614 -10.915 -21.498 1.00 82.56 95 LEU A CA 1
ATOM 770 C C . LEU A 1 95 ? 31.962 -11.710 -22.765 1.00 82.56 95 LEU A C 1
ATOM 772 O O . LEU A 1 95 ? 32.620 -12.747 -22.675 1.00 82.56 95 LEU A O 1
ATOM 776 N N . GLY A 1 96 ? 31.556 -11.228 -23.944 1.00 81.88 96 GLY A N 1
ATOM 777 C CA . GLY A 1 96 ? 31.934 -11.811 -25.231 1.0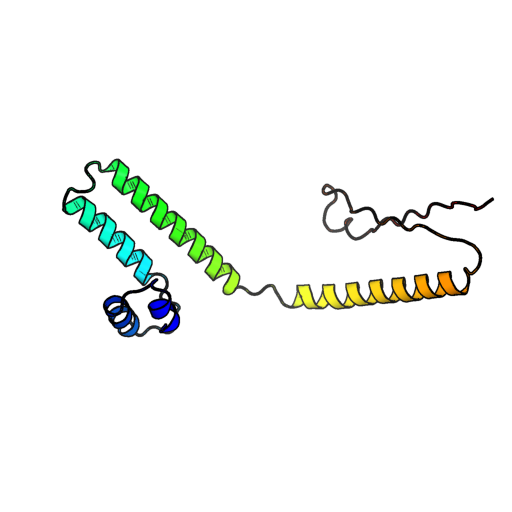0 81.88 96 GLY A CA 1
ATOM 778 C C . GLY A 1 96 ? 33.448 -11.787 -25.460 1.00 81.88 96 GLY A C 1
ATOM 779 O O . GLY A 1 96 ? 34.039 -12.826 -25.758 1.00 81.88 96 GLY A O 1
ATOM 780 N N . ALA A 1 97 ? 34.091 -10.638 -25.239 1.00 79.50 97 ALA A N 1
ATOM 781 C CA . ALA A 1 97 ? 35.540 -10.489 -25.355 1.00 79.50 97 ALA A CA 1
ATOM 782 C C . ALA A 1 97 ? 36.292 -11.395 -24.365 1.00 79.50 97 ALA A C 1
ATOM 784 O O . ALA A 1 97 ? 37.222 -12.100 -24.763 1.00 79.50 97 ALA A O 1
ATOM 785 N N . SER A 1 98 ? 35.852 -11.461 -23.104 1.00 75.00 98 SER A N 1
ATOM 786 C CA . SER A 1 98 ? 36.440 -12.357 -22.101 1.00 75.00 98 SER A CA 1
ATOM 787 C C . SER A 1 98 ? 36.287 -13.832 -22.481 1.00 75.00 98 SER A C 1
ATOM 789 O O . SER A 1 98 ? 37.244 -14.595 -22.356 1.00 75.00 98 SER A O 1
ATOM 791 N N . ARG A 1 99 ? 35.124 -14.255 -22.997 1.00 75.69 99 ARG A N 1
ATOM 792 C CA . ARG A 1 99 ? 34.902 -15.642 -23.451 1.00 75.69 99 ARG A CA 1
ATOM 793 C C . ARG A 1 99 ? 35.796 -16.007 -24.636 1.00 75.69 99 ARG A C 1
ATOM 795 O O . ARG A 1 99 ? 36.378 -17.095 -24.633 1.00 75.69 99 ARG A O 1
ATOM 802 N N . SER A 1 100 ? 35.942 -15.111 -25.611 1.00 76.31 100 SER A N 1
ATOM 803 C CA . SER A 1 100 ? 36.834 -15.309 -26.761 1.00 76.31 100 SER A CA 1
ATOM 804 C C . SER A 1 100 ? 38.302 -15.351 -26.338 1.00 76.31 100 SER A C 1
ATOM 806 O O . SER A 1 100 ? 39.038 -16.235 -26.770 1.00 76.31 100 SER A O 1
ATOM 808 N N . PHE A 1 101 ? 38.716 -14.471 -25.425 1.00 72.88 101 PHE A N 1
ATOM 809 C CA . PHE A 1 101 ? 40.078 -14.431 -24.892 1.00 72.88 101 PHE A CA 1
ATOM 810 C C . PHE A 1 101 ? 40.428 -15.682 -24.073 1.00 72.88 101 PHE A C 1
ATOM 812 O O . PHE A 1 101 ? 41.480 -16.282 -24.282 1.00 72.88 101 PHE A O 1
ATOM 819 N N . VAL A 1 102 ? 39.529 -16.146 -23.198 1.00 74.25 102 VAL A N 1
ATOM 820 C CA . VAL A 1 102 ? 39.715 -17.399 -22.443 1.00 74.25 102 VAL A CA 1
ATOM 821 C C . VAL A 1 102 ? 39.766 -18.609 -23.379 1.00 74.25 102 VAL A C 1
ATOM 823 O O . VAL A 1 102 ? 40.587 -19.504 -23.178 1.00 74.25 102 VAL A O 1
ATOM 826 N N . SER A 1 103 ? 38.929 -18.637 -24.419 1.00 69.06 103 SER A N 1
ATOM 827 C CA . SER A 1 103 ? 38.952 -19.708 -25.425 1.00 69.06 103 SER A CA 1
ATOM 828 C C . SER A 1 103 ? 40.267 -19.708 -26.208 1.00 69.06 103 SER A C 1
ATOM 830 O O . SER A 1 103 ? 40.877 -20.763 -26.371 1.00 69.06 103 SER A O 1
ATOM 832 N N . TYR A 1 104 ? 40.755 -18.529 -26.603 1.00 68.81 104 TYR A N 1
ATOM 833 C CA . TYR A 1 104 ? 42.046 -18.351 -27.268 1.00 68.81 104 TYR A CA 1
ATOM 834 C C . TYR A 1 104 ? 43.228 -18.778 -26.382 1.00 68.81 104 TYR A C 1
ATOM 836 O O . TYR A 1 104 ? 44.110 -19.511 -26.837 1.00 68.81 104 TYR A O 1
ATOM 844 N N . ILE A 1 105 ? 43.223 -18.397 -25.098 1.00 64.94 105 ILE A N 1
ATOM 845 C CA . ILE A 1 105 ? 44.237 -18.832 -24.128 1.00 64.94 105 ILE A CA 1
ATOM 846 C C . ILE A 1 105 ? 44.197 -20.348 -23.938 1.00 64.94 105 ILE A C 1
ATOM 848 O O . ILE A 1 105 ? 45.258 -20.960 -23.949 1.00 64.94 105 ILE A O 1
ATOM 852 N N . LYS A 1 106 ? 43.024 -20.980 -23.797 1.00 61.12 106 LYS A N 1
ATOM 853 C CA . LYS A 1 106 ? 42.925 -22.448 -23.669 1.00 61.12 106 LYS A CA 1
ATOM 854 C C . LYS A 1 106 ? 43.461 -23.178 -24.906 1.00 61.12 106 LYS A C 1
ATOM 856 O O . LYS A 1 106 ? 44.127 -24.199 -24.759 1.00 61.12 106 LYS A O 1
ATOM 861 N N . ILE A 1 107 ? 43.217 -22.641 -26.103 1.00 61.03 107 ILE A N 1
ATOM 862 C CA . ILE A 1 107 ? 43.695 -23.209 -27.374 1.00 61.03 107 ILE A CA 1
ATOM 863 C C . ILE A 1 107 ? 45.212 -23.063 -27.552 1.00 61.03 107 ILE A C 1
ATOM 865 O O . ILE A 1 107 ? 45.868 -24.033 -27.920 1.00 61.03 107 ILE A O 1
ATOM 869 N N . SER A 1 108 ? 45.791 -21.908 -27.209 1.00 56.16 108 SER A N 1
ATOM 870 C CA . SER A 1 108 ? 47.256 -21.717 -27.192 1.00 56.16 108 SER A CA 1
ATOM 871 C C . SER A 1 108 ? 47.942 -22.442 -26.012 1.00 56.16 108 SER A C 1
ATOM 873 O O . SER A 1 108 ? 49.138 -22.719 -26.037 1.00 56.16 108 SER A O 1
ATOM 875 N N . ARG A 1 109 ? 47.170 -22.682 -24.946 1.00 51.34 109 ARG A N 1
ATOM 876 C CA . ARG A 1 109 ? 47.452 -23.163 -23.581 1.00 51.34 109 ARG A CA 1
ATOM 877 C C . ARG A 1 109 ? 47.437 -24.649 -23.239 1.00 51.34 109 ARG A C 1
ATOM 879 O O . ARG A 1 109 ? 47.215 -24.917 -22.064 1.00 51.34 109 ARG A O 1
ATOM 886 N N . ARG A 1 110 ? 47.690 -25.626 -24.121 1.00 51.44 110 ARG A N 1
ATOM 887 C CA . ARG A 1 110 ? 47.710 -27.060 -23.703 1.00 51.44 110 ARG A CA 1
ATOM 888 C C . ARG A 1 110 ? 48.776 -27.441 -22.640 1.00 51.44 110 ARG A C 1
ATOM 890 O O . ARG A 1 110 ? 48.860 -28.614 -22.299 1.00 51.44 110 ARG A O 1
ATOM 897 N N . LYS A 1 111 ? 49.587 -26.506 -22.116 1.00 46.16 111 LYS A N 1
ATOM 898 C CA . LYS A 1 111 ? 50.669 -26.797 -21.146 1.00 46.16 111 LYS A CA 1
ATOM 899 C C . LYS A 1 111 ? 50.749 -25.917 -19.884 1.00 46.16 111 LYS A C 1
ATOM 901 O O . LYS A 1 111 ? 51.648 -26.151 -19.093 1.00 46.16 111 LYS A O 1
ATOM 906 N N . TYR A 1 112 ? 49.871 -24.931 -19.658 1.00 46.97 112 TYR A N 1
ATOM 907 C CA . TYR A 1 112 ? 49.963 -24.084 -18.449 1.00 46.97 112 TYR A CA 1
ATOM 908 C C . TYR A 1 112 ? 48.579 -23.676 -17.927 1.00 46.97 112 TYR A C 1
ATOM 910 O O . TYR A 1 112 ? 47.830 -23.003 -18.639 1.00 46.97 112 TYR A O 1
ATOM 918 N N . LEU A 1 113 ? 48.256 -24.066 -16.689 1.00 47.44 113 LEU A N 1
ATOM 919 C CA . LEU A 1 113 ? 47.029 -23.689 -15.978 1.00 47.44 113 LEU A CA 1
ATOM 920 C C . LEU A 1 113 ? 47.173 -22.297 -15.339 1.00 47.44 113 LEU A C 1
ATOM 922 O O . LEU A 1 113 ? 48.168 -22.001 -14.686 1.00 47.44 113 LEU A O 1
ATOM 926 N N . TYR A 1 114 ? 46.158 -21.450 -15.519 1.00 49.88 114 TYR A N 1
ATOM 927 C CA . TYR A 1 114 ? 46.062 -20.116 -14.920 1.00 49.88 114 TYR A CA 1
ATOM 928 C C . TYR A 1 114 ? 44.843 -20.052 -13.998 1.00 49.88 114 TYR A C 1
ATOM 930 O O . TYR A 1 114 ? 43.753 -20.451 -14.409 1.00 49.88 114 TYR A O 1
ATOM 938 N N . SER A 1 115 ? 45.009 -19.506 -12.790 1.00 43.22 115 SER A N 1
ATOM 939 C CA . SER A 1 115 ? 43.900 -19.131 -11.905 1.00 43.22 115 SER A CA 1
ATOM 940 C C . SER A 1 115 ? 43.655 -17.627 -12.033 1.00 43.22 115 SER A C 1
ATOM 942 O O . SER A 1 115 ? 44.575 -16.832 -11.849 1.00 43.22 115 SER A O 1
ATOM 944 N N . ILE A 1 116 ? 42.437 -17.233 -12.409 1.00 49.62 116 ILE A N 1
ATOM 945 C CA . ILE A 1 116 ? 42.031 -15.829 -12.542 1.00 49.62 116 ILE A CA 1
ATOM 946 C C . ILE A 1 116 ? 41.124 -15.516 -11.353 1.00 49.62 116 ILE A C 1
ATOM 948 O O . ILE A 1 116 ? 39.992 -15.993 -11.304 1.00 49.62 116 ILE A O 1
ATOM 952 N N . ALA A 1 117 ? 41.618 -14.724 -10.402 1.00 48.25 117 ALA A N 1
ATOM 953 C CA . ALA A 1 117 ? 40.814 -14.198 -9.305 1.00 48.25 117 ALA A CA 1
ATOM 954 C C . ALA A 1 117 ? 40.320 -12.790 -9.666 1.00 48.25 117 ALA A C 1
ATOM 956 O O . ALA A 1 117 ? 41.116 -11.903 -9.978 1.00 48.25 117 ALA A O 1
ATOM 957 N N . ILE A 1 118 ? 39.001 -12.599 -9.648 1.00 51.22 1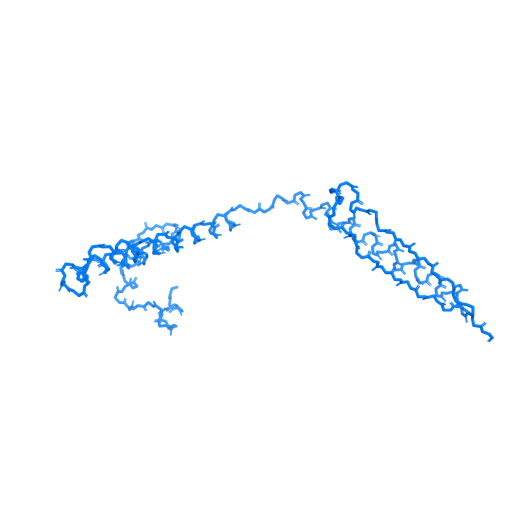18 ILE A N 1
ATOM 958 C CA . ILE A 1 118 ? 38.354 -11.299 -9.845 1.00 51.22 118 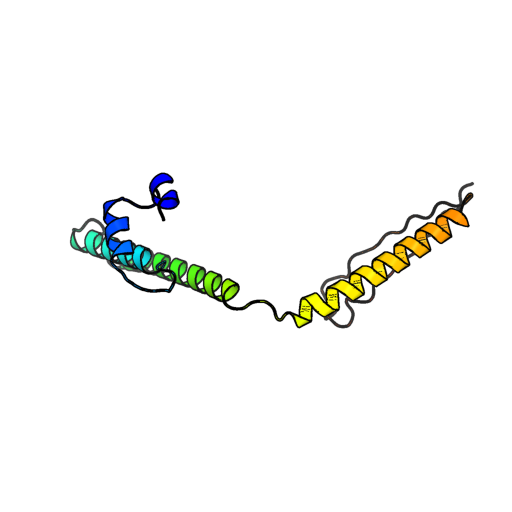ILE A CA 1
ATOM 959 C C . ILE A 1 118 ? 37.967 -10.796 -8.454 1.00 51.22 118 ILE A C 1
ATOM 961 O O . ILE A 1 118 ? 37.028 -11.319 -7.857 1.00 51.22 118 ILE A O 1
ATOM 965 N N . SER A 1 119 ? 38.701 -9.821 -7.919 1.00 45.88 119 SER A N 1
ATOM 966 C CA . SER A 1 119 ? 38.351 -9.189 -6.641 1.00 45.88 119 SER A CA 1
ATOM 967 C C . SER A 1 119 ? 37.322 -8.073 -6.865 1.00 45.88 119 SER A C 1
ATOM 969 O O . SER A 1 119 ? 37.495 -7.293 -7.807 1.00 45.88 119 SER A O 1
ATOM 971 N N . PRO A 1 120 ? 36.264 -7.968 -6.038 1.00 45.34 120 PRO A N 1
ATOM 972 C CA . PRO A 1 120 ? 35.308 -6.868 -6.132 1.00 45.34 120 PRO A CA 1
ATOM 973 C C . PRO A 1 120 ? 35.947 -5.535 -5.688 1.00 45.34 120 PRO A C 1
ATOM 975 O O . PRO A 1 120 ? 36.846 -5.547 -4.843 1.00 45.34 120 PRO A O 1
ATOM 978 N N . PRO A 1 121 ? 35.510 -4.391 -6.248 1.00 48.38 121 PRO A N 1
ATOM 979 C CA . PRO A 1 121 ? 35.998 -3.075 -5.843 1.00 48.38 121 PRO A CA 1
ATOM 980 C C . PRO A 1 121 ? 35.516 -2.728 -4.424 1.00 48.38 121 PRO A C 1
ATOM 982 O O . PRO A 1 121 ? 34.355 -2.947 -4.088 1.00 48.38 121 PRO A O 1
ATOM 985 N N . THR A 1 122 ? 36.411 -2.198 -3.589 1.00 45.81 122 THR A N 1
ATOM 986 C CA . THR A 1 122 ? 36.097 -1.657 -2.255 1.00 45.81 122 THR A CA 1
ATOM 987 C C . THR A 1 122 ? 35.265 -0.374 -2.370 1.00 45.81 122 THR A C 1
ATOM 989 O O . THR A 1 122 ? 35.596 0.494 -3.173 1.00 45.81 122 THR A O 1
ATOM 992 N N . GLU A 1 123 ? 34.206 -0.264 -1.560 1.00 49.56 123 GLU A N 1
ATOM 993 C CA . GLU A 1 123 ? 33.089 0.703 -1.655 1.00 49.56 123 GLU A CA 1
ATOM 994 C C . GLU A 1 123 ? 33.440 2.208 -1.578 1.00 49.56 123 GLU A C 1
ATOM 996 O O . GLU A 1 123 ? 32.546 3.035 -1.737 1.00 49.56 123 GLU A O 1
ATOM 1001 N N . GLU A 1 124 ? 34.698 2.610 -1.378 1.00 42.81 124 GLU A N 1
ATOM 1002 C CA . GLU A 1 124 ? 35.046 4.022 -1.124 1.00 42.81 124 GLU A CA 1
ATOM 1003 C C . GLU A 1 124 ? 35.435 4.860 -2.356 1.00 42.81 124 GLU A C 1
ATOM 1005 O O . GLU A 1 124 ? 35.654 6.064 -2.228 1.00 42.81 124 GLU A O 1
ATOM 1010 N N . GLU A 1 125 ? 35.480 4.302 -3.568 1.00 39.72 125 GLU A N 1
ATOM 1011 C CA . GLU A 1 125 ? 35.797 5.091 -4.767 1.00 39.72 125 GLU A CA 1
ATOM 1012 C C . GLU A 1 125 ? 34.576 5.268 -5.678 1.00 39.72 125 GLU A C 1
ATOM 1014 O O . GLU A 1 125 ? 34.026 4.311 -6.220 1.00 39.72 125 GLU A O 1
ATOM 1019 N N . GLY A 1 126 ? 34.153 6.529 -5.834 1.00 45.47 126 GLY A N 1
ATOM 1020 C CA . GLY A 1 126 ? 32.962 6.940 -6.576 1.00 45.47 126 GLY A CA 1
ATOM 1021 C C . GLY A 1 126 ? 32.838 6.376 -7.999 1.00 45.47 126 GLY A C 1
ATOM 1022 O O . GLY A 1 126 ? 33.808 5.949 -8.624 1.00 45.47 126 GLY A O 1
ATOM 1023 N N . PHE A 1 127 ? 31.600 6.426 -8.506 1.00 45.50 127 PHE A N 1
ATOM 1024 C CA . PHE A 1 127 ? 31.081 5.761 -9.714 1.00 45.50 127 PHE A CA 1
ATOM 1025 C C . PHE A 1 127 ? 32.001 5.730 -10.953 1.00 45.50 127 PHE A C 1
ATOM 1027 O O . PHE A 1 127 ? 31.970 4.739 -11.681 1.00 45.50 127 PHE A O 1
ATOM 1034 N N . ASP A 1 128 ? 32.836 6.747 -11.190 1.00 40.31 128 ASP A N 1
ATOM 1035 C CA . ASP A 1 128 ? 33.758 6.784 -12.339 1.00 40.31 128 ASP A CA 1
ATOM 1036 C C . ASP A 1 128 ? 34.950 5.816 -12.219 1.00 40.31 128 ASP A C 1
ATOM 1038 O O . ASP A 1 128 ? 35.487 5.370 -13.236 1.00 40.31 128 ASP A O 1
ATOM 1042 N N . LYS A 1 129 ? 35.363 5.435 -11.001 1.00 42.12 129 LYS A N 1
ATOM 1043 C CA . LYS A 1 129 ? 36.485 4.500 -10.783 1.00 42.12 129 LYS A CA 1
ATOM 1044 C C . LYS A 1 129 ? 36.060 3.040 -10.625 1.00 42.12 129 LYS A C 1
ATOM 1046 O O . LYS A 1 129 ? 36.856 2.148 -10.917 1.00 42.12 129 LYS A O 1
ATOM 1051 N N . ALA A 1 130 ? 34.804 2.773 -10.262 1.00 42.41 130 ALA A N 1
ATOM 1052 C CA . ALA A 1 130 ? 34.278 1.413 -10.082 1.00 42.41 130 ALA A CA 1
ATOM 1053 C C . ALA A 1 130 ? 34.309 0.550 -11.366 1.00 42.41 130 ALA A C 1
ATOM 1055 O O . ALA A 1 130 ? 34.158 -0.669 -11.308 1.00 42.41 130 ALA A O 1
ATOM 1056 N N . ILE A 1 131 ? 34.526 1.166 -12.534 1.00 45.59 131 ILE A N 1
ATOM 1057 C CA . ILE A 1 131 ? 34.597 0.494 -13.841 1.00 45.59 131 ILE A CA 1
ATOM 1058 C C . ILE A 1 131 ? 35.965 -0.188 -14.068 1.00 45.59 131 ILE A C 1
ATOM 1060 O O . ILE A 1 131 ? 36.085 -1.069 -14.925 1.00 45.59 131 ILE A O 1
ATOM 1064 N N . GLN A 1 132 ? 37.004 0.147 -13.293 1.00 43.00 132 GLN A N 1
ATOM 1065 C CA . GLN A 1 132 ? 38.305 -0.519 -13.404 1.00 43.00 132 GLN A CA 1
ATOM 1066 C C . GLN A 1 132 ? 38.329 -1.846 -12.632 1.00 43.00 132 GLN A C 1
ATOM 1068 O O . GLN A 1 132 ? 38.785 -1.935 -11.495 1.00 43.00 132 GLN A O 1
ATOM 1073 N N . PHE A 1 133 ? 37.897 -2.925 -13.288 1.00 46.69 133 PHE A N 1
ATOM 1074 C CA . PHE A 1 133 ? 38.177 -4.284 -12.823 1.00 46.69 133 PHE A CA 1
ATOM 1075 C C . PHE A 1 133 ? 39.687 -4.552 -12.892 1.00 46.69 133 PHE A C 1
ATOM 1077 O O . PHE A 1 133 ? 40.262 -4.704 -13.972 1.00 46.69 133 PHE A O 1
ATOM 1084 N N . ARG A 1 134 ? 40.352 -4.614 -11.735 1.00 41.09 134 ARG A N 1
ATOM 1085 C CA . ARG A 1 134 ? 41.780 -4.941 -11.643 1.00 41.09 134 ARG A CA 1
ATOM 1086 C C . ARG A 1 134 ? 41.968 -6.453 -11.790 1.00 41.09 134 ARG A C 1
ATOM 1088 O O . ARG A 1 134 ? 41.713 -7.210 -10.860 1.00 41.09 134 ARG A O 1
ATOM 1095 N N . ILE A 1 135 ? 42.403 -6.899 -12.967 1.00 46.81 135 ILE A N 1
ATOM 1096 C CA . ILE A 1 135 ? 42.717 -8.312 -13.220 1.00 46.81 135 ILE A CA 1
ATOM 1097 C C . ILE A 1 135 ? 44.164 -8.570 -12.789 1.00 46.81 135 ILE A C 1
ATOM 1099 O O . ILE A 1 135 ? 45.103 -8.163 -13.473 1.00 46.81 135 ILE A O 1
ATOM 1103 N N . THR A 1 136 ? 44.353 -9.254 -11.661 1.00 42.69 136 THR A N 1
ATOM 1104 C CA . THR A 1 136 ? 45.679 -9.700 -11.210 1.00 42.69 136 THR A CA 1
ATOM 1105 C C . THR A 1 136 ? 45.903 -11.133 -11.688 1.00 42.69 136 THR A C 1
ATOM 1107 O O . THR A 1 136 ? 45.193 -12.045 -11.273 1.00 42.69 136 THR A O 1
ATOM 1110 N N . VAL A 1 137 ? 46.876 -11.342 -12.578 1.00 46.56 137 VAL A N 1
ATOM 1111 C CA . VAL A 1 137 ? 47.243 -12.677 -13.076 1.00 46.56 137 VAL A CA 1
ATOM 1112 C C . VAL A 1 137 ? 48.459 -13.171 -12.297 1.00 46.56 137 VAL A C 1
ATOM 1114 O O . VAL A 1 137 ? 49.564 -12.669 -12.493 1.00 46.56 137 VAL A O 1
ATOM 1117 N N . THR A 1 138 ? 48.277 -14.153 -11.417 1.00 42.12 138 THR A N 1
ATOM 1118 C CA . THR A 1 138 ? 49.385 -14.835 -10.736 1.00 42.12 138 THR A CA 1
ATOM 1119 C C . THR A 1 138 ? 49.846 -16.045 -11.550 1.00 42.12 138 THR A C 1
ATOM 1121 O O . THR A 1 138 ? 49.057 -16.895 -11.960 1.00 42.12 138 THR A O 1
ATOM 1124 N N . LEU A 1 139 ? 51.152 -16.108 -11.817 1.00 41.38 139 LEU A N 1
ATOM 1125 C CA . LEU A 1 139 ? 51.803 -17.229 -12.493 1.00 41.38 139 LEU A CA 1
ATOM 1126 C C . LEU A 1 139 ? 52.153 -18.300 -11.453 1.00 41.38 139 LEU A C 1
ATOM 1128 O O . LEU A 1 139 ? 52.868 -18.015 -10.493 1.00 41.38 139 LEU A O 1
ATOM 1132 N N . GLN A 1 140 ? 51.683 -19.531 -11.648 1.00 44.50 140 GLN A N 1
ATOM 1133 C CA . GLN A 1 140 ? 52.204 -20.714 -10.960 1.00 44.50 140 GLN A CA 1
ATOM 1134 C C . GLN A 1 140 ? 52.793 -21.639 -12.028 1.00 44.50 140 GLN A C 1
ATOM 1136 O O . GLN A 1 140 ? 52.134 -21.957 -13.017 1.00 44.50 140 GLN A O 1
ATOM 1141 N N . LYS A 1 141 ? 54.070 -21.990 -11.879 1.00 35.34 141 LYS A N 1
ATOM 1142 C CA . LYS A 1 141 ? 54.790 -22.889 -12.785 1.00 35.34 141 LYS A CA 1
ATOM 1143 C C . LYS A 1 141 ? 54.693 -24.292 -12.187 1.00 35.34 141 LYS A C 1
ATOM 1145 O O . LYS A 1 141 ? 55.137 -24.472 -11.059 1.00 35.34 141 LYS A O 1
ATOM 1150 N N . GLU A 1 142 ? 54.099 -25.251 -12.897 1.00 41.53 142 GLU A N 1
ATOM 1151 C CA . GLU A 1 142 ? 54.211 -26.658 -12.491 1.00 41.53 142 GLU A CA 1
ATOM 1152 C C . GLU A 1 142 ? 55.665 -27.118 -12.645 1.00 41.53 142 GLU A C 1
ATOM 1154 O O . GLU A 1 142 ? 56.365 -26.694 -13.574 1.00 41.53 142 GLU A O 1
ATOM 1159 N N . HIS A 1 143 ? 56.106 -27.916 -11.674 1.00 39.22 143 HIS A N 1
ATOM 1160 C CA . HIS A 1 143 ? 57.414 -28.561 -11.638 1.00 39.22 143 HIS A CA 1
ATOM 1161 C C . HIS A 1 143 ? 57.497 -29.702 -12.652 1.00 39.22 143 HIS A C 1
ATOM 1163 O O . HIS A 1 143 ? 56.487 -30.424 -12.803 1.00 39.22 143 HIS A O 1
#

Organism: Parelaphostrongylus tenuis (NCBI:txid148309)